Protein AF-A0A3D3LUA2-F1 (afdb_monomer_lite)

Radius of gyration: 17.35 Å; chains: 1; bounding box: 31×16×47 Å

Secondary structure (DSSP, 8-state):
-HHHHHHHHHHHHHT--HHHHHHHTTS-HHHHHHHHHHHHHHHHHHHGGG---HHHH--STT-EEETTEEE--

pLDDT: mean 87.67, std 11.48, range [62.78, 98.5]

Structure (mmCIF, N/CA/C/O backbone):
data_AF-A0A3D3LUA2-F1
#
_entry.id   AF-A0A3D3LUA2-F1
#
loop_
_atom_site.group_PDB
_atom_site.id
_atom_site.type_symbol
_atom_site.label_atom_id
_atom_site.label_alt_id
_atom_site.label_comp_id
_atom_site.label_asym_id
_atom_site.label_entity_id
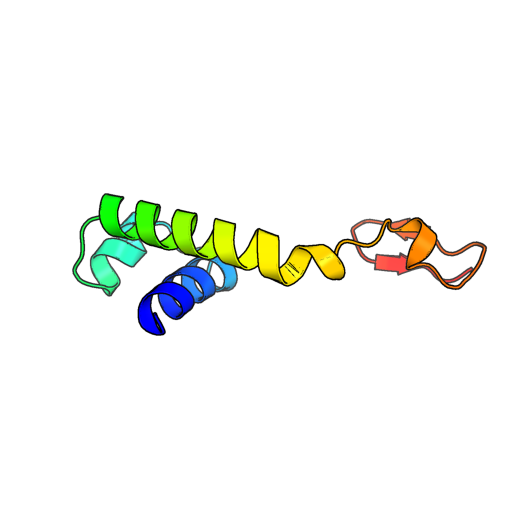_atom_site.label_seq_id
_atom_site.pdbx_PDB_ins_code
_atom_site.Cartn_x
_atom_site.Cartn_y
_atom_site.Cartn_z
_atom_site.occupancy
_atom_site.B_iso_or_equiv
_atom_site.auth_seq_id
_atom_site.auth_comp_id
_atom_site.auth_asym_id
_atom_site.auth_atom_id
_atom_site.pdbx_PDB_model_num
ATOM 1 N N . MET A 1 1 ? 3.166 -6.372 9.060 1.00 62.78 1 MET A N 1
ATOM 2 C CA . MET A 1 1 ? 3.657 -6.224 7.667 1.00 62.78 1 MET A CA 1
ATOM 3 C C . MET A 1 1 ? 2.749 -6.899 6.631 1.00 62.78 1 MET A C 1
ATOM 5 O O . MET A 1 1 ? 2.306 -6.179 5.745 1.00 62.78 1 MET A O 1
ATOM 9 N N . PRO A 1 2 ? 2.383 -8.198 6.724 1.00 85.81 2 PRO A N 1
ATOM 10 C CA . PRO A 1 2 ? 1.581 -8.857 5.677 1.00 85.81 2 PRO A CA 1
ATOM 11 C C . PRO A 1 2 ? 0.208 -8.210 5.439 1.00 85.81 2 PRO A C 1
ATOM 13 O O . PRO A 1 2 ? -0.225 -8.063 4.301 1.00 85.81 2 PRO A O 1
ATOM 16 N N . GLN A 1 3 ? -0.456 -7.765 6.511 1.00 92.31 3 GLN A N 1
ATOM 17 C CA . GLN A 1 3 ? -1.765 -7.115 6.422 1.00 92.31 3 GLN A CA 1
ATOM 18 C C . GLN A 1 3 ? -1.707 -5.738 5.752 1.00 92.31 3 GLN A C 1
ATOM 20 O O . GLN A 1 3 ? -2.561 -5.445 4.927 1.00 92.31 3 GLN A O 1
ATOM 25 N N . ALA A 1 4 ? -0.685 -4.928 6.043 1.00 94.06 4 ALA A N 1
ATOM 26 C CA . ALA A 1 4 ? -0.497 -3.625 5.405 1.00 94.06 4 ALA A CA 1
ATOM 27 C C . ALA A 1 4 ? -0.353 -3.768 3.885 1.00 94.06 4 ALA A C 1
ATOM 29 O O . ALA A 1 4 ? -1.054 -3.104 3.129 1.00 94.06 4 ALA A O 1
ATOM 30 N N . LEU A 1 5 ? 0.483 -4.715 3.444 1.00 94.88 5 LEU A N 1
ATOM 31 C CA . LEU A 1 5 ? 0.640 -5.020 2.025 1.00 94.88 5 LEU A CA 1
ATOM 32 C C . LEU A 1 5 ? -0.669 -5.531 1.407 1.00 94.88 5 LEU A C 1
ATOM 34 O O . LEU A 1 5 ? -1.035 -5.110 0.316 1.00 94.88 5 LEU A O 1
ATOM 38 N N . LYS A 1 6 ? -1.404 -6.401 2.111 1.00 95.62 6 LYS A N 1
ATOM 39 C CA . LYS A 1 6 ? -2.711 -6.8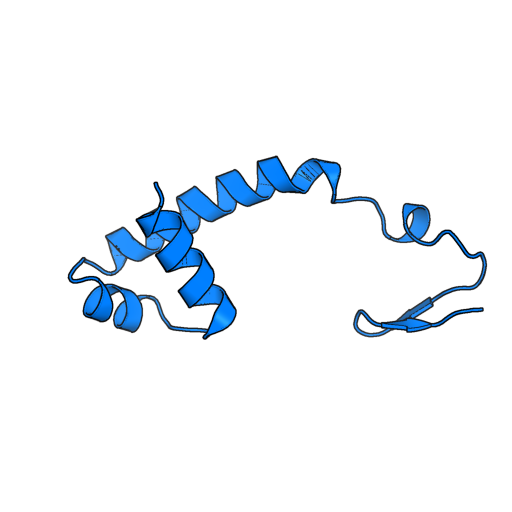98 1.660 1.00 95.62 6 LYS A CA 1
ATOM 40 C C . LYS A 1 6 ? -3.723 -5.762 1.480 1.00 95.62 6 LYS A C 1
ATOM 42 O O . LYS A 1 6 ? -4.395 -5.735 0.455 1.00 95.62 6 LYS A O 1
ATOM 47 N N . ILE A 1 7 ? -3.811 -4.832 2.434 1.00 96.25 7 ILE A N 1
ATOM 48 C CA . ILE A 1 7 ? -4.686 -3.650 2.361 1.00 96.25 7 ILE A CA 1
ATOM 49 C C . ILE A 1 7 ? -4.354 -2.829 1.108 1.00 96.25 7 ILE A C 1
ATOM 51 O O . ILE A 1 7 ? -5.249 -2.564 0.311 1.00 96.25 7 ILE A O 1
ATOM 55 N N . THR A 1 8 ? -3.076 -2.502 0.888 1.00 96.00 8 THR A N 1
ATOM 56 C CA . THR A 1 8 ? -2.632 -1.721 -0.280 1.00 96.00 8 THR A CA 1
ATOM 57 C C . THR A 1 8 ? -2.865 -2.451 -1.608 1.00 96.00 8 THR A C 1
ATOM 59 O O . THR A 1 8 ? -3.293 -1.859 -2.594 1.00 96.00 8 THR A O 1
ATOM 62 N N . LEU A 1 9 ? -2.630 -3.764 -1.669 1.00 94.88 9 LEU A N 1
ATOM 63 C CA . LEU A 1 9 ? -2.885 -4.528 -2.894 1.00 94.88 9 LEU A CA 1
ATOM 64 C C . LEU A 1 9 ? -4.381 -4.619 -3.212 1.00 94.88 9 LEU A C 1
ATOM 66 O O . LEU A 1 9 ? -4.761 -4.533 -4.378 1.00 94.88 9 LEU A O 1
ATOM 70 N N . ILE A 1 10 ? -5.235 -4.764 -2.196 1.00 96.31 10 ILE A N 1
ATOM 71 C CA . ILE A 1 10 ? -6.691 -4.739 -2.372 1.00 96.31 10 ILE A CA 1
ATOM 72 C C . ILE A 1 10 ? -7.147 -3.352 -2.833 1.00 96.31 10 ILE A C 1
ATOM 74 O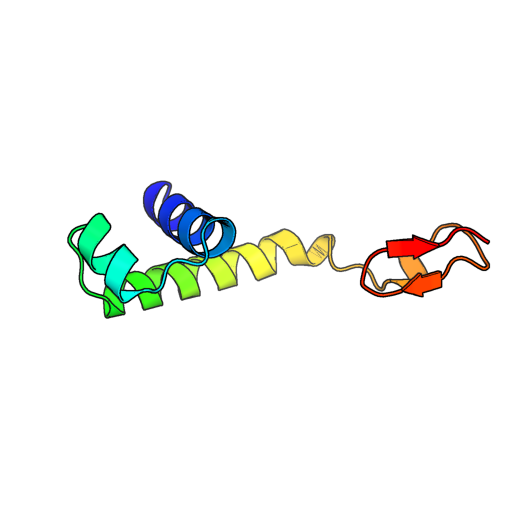 O . ILE A 1 10 ? -7.960 -3.281 -3.756 1.00 96.31 10 ILE A O 1
ATOM 78 N N . SER A 1 11 ? -6.608 -2.270 -2.250 1.00 95.75 11 SER A N 1
ATOM 79 C CA . SER A 1 11 ? -6.966 -0.903 -2.649 1.00 95.75 11 SER A CA 1
ATOM 80 C C . SER A 1 11 ? -6.694 -0.669 -4.131 1.00 95.75 11 SER A C 1
ATOM 82 O O . SER A 1 11 ? -7.568 -0.163 -4.822 1.00 95.75 11 SER A O 1
ATOM 84 N N . TYR A 1 12 ? -5.543 -1.109 -4.651 1.00 94.25 12 TYR A N 1
ATOM 85 C CA . TYR A 1 12 ? -5.220 -0.958 -6.073 1.00 94.25 12 TYR A CA 1
ATOM 86 C C . TYR A 1 12 ? -5.965 -1.928 -6.983 1.00 94.25 12 TYR A C 1
ATOM 88 O O . TYR A 1 12 ? -6.462 -1.527 -8.030 1.00 94.25 12 TYR A O 1
ATOM 96 N N . ARG A 1 13 ? -6.065 -3.206 -6.603 1.00 95.50 13 ARG A N 1
ATOM 97 C CA . ARG A 1 13 ? -6.661 -4.233 -7.469 1.00 95.50 13 ARG A CA 1
ATOM 98 C C . ARG A 1 13 ? -8.162 -4.044 -7.657 1.00 95.50 13 ARG A C 1
ATOM 100 O O . ARG A 1 13 ? -8.683 -4.342 -8.727 1.00 95.50 13 ARG A O 1
ATOM 107 N N . HIS A 1 14 ? -8.848 -3.608 -6.608 1.00 95.69 14 HIS A N 1
ATOM 108 C CA . HIS A 1 14 ? -10.304 -3.478 -6.595 1.00 95.69 14 HIS A CA 1
ATOM 109 C C . HIS A 1 14 ? -10.771 -2.021 -6.585 1.00 95.69 14 HIS A C 1
ATOM 111 O O . HIS A 1 14 ? -11.975 -1.783 -6.556 1.00 95.69 14 HIS A O 1
ATOM 117 N N . ASN A 1 15 ? -9.837 -1.062 -6.611 1.00 94.50 15 ASN A N 1
ATOM 118 C CA . ASN A 1 15 ? -10.114 0.372 -6.553 1.00 94.50 15 ASN A CA 1
ATOM 119 C C . ASN A 1 15 ? -11.047 0.752 -5.385 1.00 94.50 15 ASN A C 1
ATOM 121 O O . ASN A 1 15 ? -11.959 1.567 -5.530 1.00 94.50 15 ASN A O 1
ATOM 125 N N . LEU A 1 16 ? -10.863 0.106 -4.226 1.00 96.56 16 LEU A N 1
ATOM 126 C CA . LEU A 1 16 ? -11.688 0.367 -3.047 1.00 96.56 16 LEU A CA 1
ATOM 127 C C . LEU A 1 16 ? -11.270 1.681 -2.392 1.00 96.56 16 LEU A C 1
ATOM 129 O O . LEU A 1 16 ? -10.083 1.931 -2.175 1.00 96.56 16 LEU A O 1
ATOM 133 N N . ASN A 1 17 ? -12.258 2.494 -2.013 1.00 96.69 17 ASN A N 1
ATOM 134 C CA . ASN A 1 17 ? -11.998 3.710 -1.253 1.00 96.69 17 ASN A CA 1
ATOM 135 C C . ASN A 1 17 ? -11.546 3.381 0.188 1.00 96.69 17 ASN A C 1
ATOM 137 O O . ASN A 1 17 ? -11.798 2.297 0.724 1.00 96.69 17 ASN A O 1
ATOM 141 N N . GLN A 1 18 ? -10.859 4.331 0.827 1.00 97.31 18 GLN A N 1
ATOM 142 C CA . GLN A 1 18 ? -10.269 4.114 2.152 1.00 97.31 18 GLN A CA 1
ATOM 143 C C . GLN A 1 18 ? -11.314 3.933 3.263 1.00 97.31 18 GLN A C 1
ATOM 145 O O . GLN A 1 18 ? -11.017 3.280 4.256 1.00 97.31 18 GLN A O 1
ATOM 150 N N . GLU A 1 19 ? -12.525 4.468 3.100 1.00 97.81 19 GLU A N 1
ATOM 151 C CA . GLU A 1 19 ? -13.637 4.277 4.040 1.00 97.81 19 GLU A CA 1
ATOM 152 C C . GLU A 1 19 ? -14.148 2.827 4.022 1.00 97.81 19 GLU A C 1
ATOM 154 O O . GLU A 1 19 ? -14.289 2.198 5.068 1.00 97.81 19 GLU A O 1
ATOM 159 N N . THR A 1 20 ? -14.312 2.248 2.831 1.00 97.94 20 THR A N 1
ATOM 160 C CA . THR A 1 20 ? -14.686 0.837 2.647 1.00 97.94 20 THR A CA 1
ATOM 161 C C . THR A 1 20 ? -13.610 -0.074 3.232 1.00 97.94 20 THR A C 1
ATOM 163 O O . THR A 1 20 ? -13.914 -1.040 3.923 1.00 97.94 20 THR A O 1
ATOM 166 N N . LEU A 1 21 ? -12.334 0.241 3.001 1.00 97.94 21 LEU A N 1
ATOM 167 C CA . LEU A 1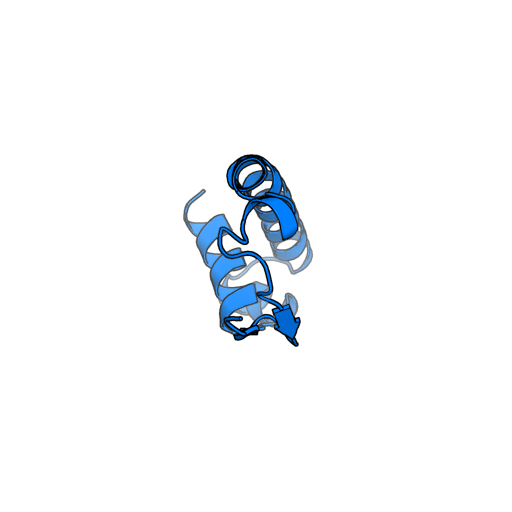 21 ? -11.226 -0.507 3.598 1.00 97.94 21 LEU A CA 1
ATOM 168 C C . LEU A 1 21 ? -11.209 -0.375 5.126 1.00 97.94 21 LEU A C 1
ATOM 170 O O . LEU A 1 21 ? -10.985 -1.364 5.813 1.00 97.94 21 LEU A O 1
ATOM 174 N N . ALA A 1 22 ? -11.473 0.813 5.667 1.00 98.19 22 ALA A N 1
ATOM 175 C CA . ALA A 1 22 ? -11.538 1.038 7.108 1.00 98.19 22 ALA A CA 1
ATOM 176 C C . ALA A 1 22 ? -12.620 0.165 7.755 1.00 98.19 22 ALA A C 1
ATOM 178 O O . ALA A 1 22 ? -12.350 -0.522 8.738 1.00 98.19 22 ALA A O 1
ATOM 179 N N . TYR A 1 23 ? -13.797 0.110 7.126 1.00 98.06 23 TYR A N 1
ATOM 180 C CA . TYR A 1 23 ? -14.885 -0.779 7.519 1.00 98.06 23 TYR A CA 1
ATOM 181 C C . TYR A 1 23 ? -14.485 -2.263 7.450 1.00 98.06 23 TYR A C 1
ATOM 183 O O . TYR A 1 23 ? -14.623 -2.979 8.436 1.00 98.06 23 TYR A O 1
ATOM 191 N N . LEU A 1 24 ? -13.933 -2.725 6.320 1.00 97.00 24 LEU A N 1
ATOM 192 C CA . LEU A 1 24 ? -13.565 -4.136 6.109 1.00 97.00 24 LEU A CA 1
ATOM 193 C C . LEU A 1 24 ? -12.460 -4.644 7.045 1.00 97.00 24 LEU A C 1
ATOM 195 O O . LEU A 1 24 ? -12.372 -5.844 7.292 1.00 97.00 24 LEU A O 1
ATOM 199 N N . PHE A 1 25 ? -11.583 -3.753 7.504 1.00 96.12 25 PHE A N 1
ATOM 200 C CA . PHE A 1 25 ? -10.453 -4.092 8.369 1.00 96.12 25 PHE A CA 1
ATOM 201 C C . PHE A 1 25 ? -10.646 -3.642 9.822 1.00 96.12 25 PHE A C 1
ATOM 203 O O . PHE A 1 25 ? -9.703 -3.767 10.599 1.00 96.12 25 PHE A O 1
ATOM 210 N N . GLU A 1 26 ? -11.836 -3.145 10.179 1.00 97.50 26 GLU A N 1
ATOM 211 C CA . GLU A 1 26 ? -12.207 -2.709 11.535 1.00 97.50 26 GLU A CA 1
ATOM 212 C C . GLU A 1 26 ? -11.215 -1.703 12.148 1.00 97.50 26 GLU A C 1
ATOM 214 O O . GLU A 1 26 ? -10.860 -1.754 13.326 1.00 97.50 26 GLU A O 1
ATOM 219 N N . VAL A 1 27 ? -10.744 -0.760 11.332 1.00 97.25 27 VAL A N 1
ATOM 220 C CA . VAL A 1 27 ? -9.822 0.307 11.745 1.00 97.25 27 VAL A CA 1
ATOM 221 C C . VAL A 1 27 ? -10.330 1.664 11.279 1.00 97.25 27 VAL A C 1
ATOM 223 O O . VAL A 1 27 ? -11.282 1.768 10.513 1.00 97.25 27 VAL A O 1
ATOM 226 N N . SER A 1 28 ? -9.681 2.738 11.722 1.00 98.19 28 SER A N 1
ATOM 227 C CA . SER A 1 28 ? -10.018 4.079 11.250 1.00 98.19 28 SER A CA 1
ATOM 228 C C . SER A 1 28 ? -9.531 4.316 9.813 1.00 98.19 28 SER A C 1
ATOM 230 O O . SER A 1 28 ? -8.486 3.805 9.398 1.00 98.19 28 SER A O 1
ATOM 232 N N . GLN A 1 29 ? -10.242 5.156 9.059 1.00 98.06 29 GLN A N 1
ATOM 233 C CA . GLN A 1 29 ? -9.797 5.604 7.735 1.00 98.06 29 GLN A CA 1
ATOM 234 C C . GLN A 1 29 ? -8.398 6.260 7.765 1.00 98.06 29 GLN A C 1
ATOM 236 O O . GLN A 1 29 ? -7.581 5.909 6.909 1.00 98.06 29 GLN A O 1
ATOM 241 N N . PRO A 1 30 ? -8.035 7.088 8.770 1.00 98.50 30 PRO A N 1
ATOM 242 C CA . PRO A 1 30 ? -6.666 7.584 8.914 1.00 98.50 30 PRO A CA 1
ATOM 243 C C . PRO A 1 30 ? -5.616 6.474 9.043 1.00 98.50 30 PRO A C 1
ATOM 245 O O . PRO A 1 30 ? -4.533 6.580 8.467 1.00 98.50 30 PRO A O 1
ATOM 248 N N . THR A 1 31 ? -5.937 5.377 9.740 1.00 98.06 31 THR A N 1
ATOM 249 C CA . THR A 1 31 ? -5.056 4.202 9.841 1.00 98.06 31 THR A CA 1
ATOM 250 C C . THR A 1 31 ? -4.838 3.554 8.473 1.00 98.06 31 THR A C 1
ATOM 252 O O . THR A 1 31 ? -3.703 3.206 8.138 1.00 98.06 31 THR A O 1
ATOM 255 N N . ILE A 1 32 ? -5.889 3.426 7.654 1.00 98.12 32 ILE A N 1
ATOM 256 C CA . ILE A 1 32 ? -5.776 2.935 6.271 1.00 98.12 32 ILE A CA 1
ATOM 257 C C . ILE A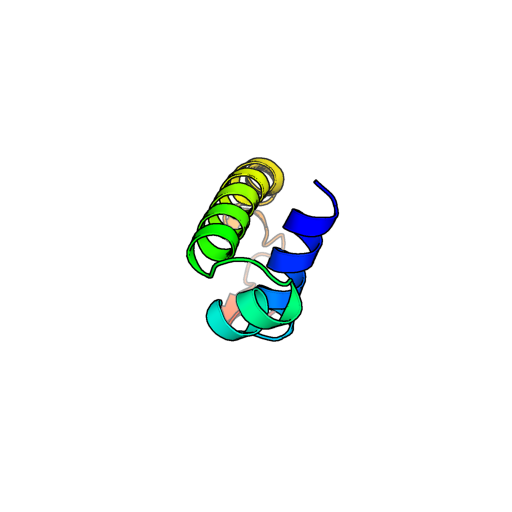 1 32 ? -4.905 3.871 5.434 1.00 98.12 32 ILE A C 1
ATOM 259 O O . ILE A 1 32 ? -3.978 3.406 4.772 1.00 98.12 32 ILE A O 1
ATOM 263 N N . SER A 1 33 ? -5.154 5.180 5.503 1.00 98.19 33 SER A N 1
ATOM 264 C CA . SER A 1 33 ? -4.380 6.195 4.783 1.00 98.19 33 SER A CA 1
ATOM 265 C C . SER A 1 33 ? -2.886 6.098 5.101 1.00 98.19 33 SER A C 1
ATOM 267 O O . SER A 1 33 ? -2.052 5.963 4.204 1.00 98.19 33 SER A O 1
ATOM 269 N N . GLN A 1 34 ? -2.540 6.058 6.391 1.00 98.00 34 GLN A N 1
ATOM 270 C CA . GLN A 1 34 ? -1.155 5.937 6.842 1.00 98.00 34 GLN A CA 1
ATOM 271 C C . GLN A 1 34 ? -0.520 4.606 6.416 1.00 98.00 34 GLN A C 1
ATOM 273 O O . GLN A 1 34 ? 0.656 4.570 6.041 1.00 98.00 34 GLN A O 1
ATOM 278 N N . THR A 1 35 ? -1.294 3.519 6.450 1.00 97.44 35 THR A N 1
ATOM 279 C CA . THR A 1 35 ? -0.860 2.189 6.003 1.00 97.44 35 THR A CA 1
ATOM 280 C C . THR A 1 35 ? -0.502 2.199 4.519 1.00 97.44 35 THR A C 1
ATOM 282 O O . THR A 1 35 ? 0.611 1.804 4.165 1.00 97.44 35 THR A O 1
ATOM 285 N N . ILE A 1 36 ? -1.395 2.705 3.662 1.00 96.88 36 ILE A N 1
ATOM 286 C CA . ILE A 1 36 ? -1.169 2.803 2.215 1.00 96.88 36 ILE A CA 1
ATOM 287 C C . ILE A 1 36 ? 0.049 3.684 1.931 1.00 96.88 36 ILE A C 1
ATOM 289 O O . ILE A 1 36 ? 0.982 3.217 1.283 1.00 96.88 36 ILE A O 1
ATOM 293 N N . ALA A 1 37 ? 0.112 4.886 2.513 1.00 97.50 37 ALA A N 1
ATOM 294 C CA . ALA A 1 37 ? 1.224 5.817 2.312 1.00 97.50 37 ALA A CA 1
ATOM 295 C C . ALA A 1 37 ? 2.586 5.234 2.742 1.00 97.50 37 ALA A C 1
ATOM 297 O O . ALA A 1 37 ? 3.628 5.543 2.161 1.00 97.50 37 ALA A O 1
ATOM 298 N N . THR A 1 38 ? 2.605 4.391 3.776 1.00 96.88 38 THR A N 1
ATOM 299 C CA . THR A 1 38 ? 3.832 3.728 4.241 1.00 96.88 38 THR A CA 1
ATOM 300 C C . THR A 1 38 ? 4.281 2.653 3.256 1.00 96.88 38 THR A C 1
ATOM 302 O O . THR A 1 38 ? 5.459 2.594 2.903 1.00 96.88 38 THR A O 1
ATOM 305 N N . VAL A 1 39 ? 3.350 1.823 2.779 1.00 95.94 39 VAL A N 1
ATOM 306 C CA . VAL A 1 39 ? 3.641 0.764 1.804 1.00 95.94 39 VAL A CA 1
ATOM 307 C C . VAL A 1 39 ? 4.038 1.359 0.453 1.00 95.94 39 VAL A C 1
ATOM 309 O O . VAL A 1 39 ? 5.005 0.891 -0.137 1.00 95.94 39 VAL A O 1
ATOM 312 N N . GLU A 1 40 ? 3.381 2.427 0.001 1.00 95.06 40 GLU A N 1
ATOM 313 C CA . GLU A 1 40 ? 3.733 3.174 -1.215 1.00 95.06 40 GLU A CA 1
ATOM 314 C C . GLU A 1 40 ? 5.185 3.645 -1.205 1.00 95.06 40 GLU A C 1
ATOM 316 O O . GLU A 1 40 ? 5.919 3.416 -2.163 1.00 95.06 40 GLU A O 1
ATOM 321 N N . LYS A 1 41 ? 5.641 4.236 -0.095 1.00 95.38 41 LYS A N 1
ATOM 322 C CA . LYS A 1 41 ? 7.039 4.670 0.056 1.00 95.38 41 LYS A CA 1
ATOM 323 C C . LYS A 1 41 ? 8.024 3.506 -0.017 1.00 95.38 41 LYS A C 1
ATOM 325 O O . LYS A 1 41 ? 9.124 3.671 -0.541 1.00 95.38 41 LYS A O 1
ATOM 330 N N . VAL A 1 42 ? 7.660 2.343 0.524 1.00 94.19 42 VAL A N 1
ATOM 331 C CA . VAL A 1 42 ? 8.495 1.135 0.443 1.00 94.19 42 VAL A CA 1
ATOM 332 C C . VAL A 1 42 ? 8.520 0.603 -0.987 1.00 94.19 42 VAL A C 1
ATOM 334 O O . VAL A 1 42 ? 9.600 0.338 -1.508 1.00 94.19 42 VAL A O 1
ATOM 337 N N . LEU A 1 43 ? 7.361 0.497 -1.640 1.00 91.06 43 LEU A N 1
ATOM 338 C CA . LEU A 1 43 ? 7.253 0.054 -3.029 1.00 91.06 43 LEU A CA 1
ATOM 339 C C . LEU A 1 43 ? 8.040 0.969 -3.967 1.00 91.06 43 LEU A C 1
ATOM 341 O O . LEU A 1 43 ? 8.790 0.462 -4.789 1.00 91.06 43 LEU A O 1
ATOM 345 N N . ALA A 1 44 ? 7.955 2.290 -3.797 1.00 91.31 44 ALA A N 1
ATOM 346 C CA . ALA A 1 44 ? 8.718 3.247 -4.595 1.00 91.31 44 ALA A CA 1
ATOM 347 C C . ALA A 1 44 ? 10.231 2.974 -4.535 1.00 91.31 44 ALA A C 1
ATOM 349 O O . ALA A 1 44 ? 10.887 2.958 -5.570 1.00 91.31 44 ALA A O 1
ATOM 350 N N . LYS A 1 45 ? 10.773 2.680 -3.345 1.00 93.38 45 LYS A N 1
ATOM 351 C CA . LYS A 1 45 ? 12.195 2.336 -3.171 1.00 93.38 45 LYS A CA 1
ATOM 352 C C . LYS A 1 45 ? 12.551 0.969 -3.753 1.00 93.38 45 LYS A C 1
ATOM 354 O O . LYS A 1 45 ? 13.594 0.811 -4.370 1.00 93.38 45 LYS A O 1
ATOM 359 N N . VAL A 1 46 ? 11.700 -0.035 -3.545 1.00 92.00 46 VAL A N 1
ATOM 360 C CA . VAL A 1 46 ? 11.948 -1.403 -4.032 1.00 92.00 46 VAL A CA 1
ATOM 361 C C . VAL A 1 46 ? 11.868 -1.477 -5.559 1.00 92.00 46 VAL A C 1
ATOM 363 O O . VAL A 1 46 ? 12.602 -2.246 -6.174 1.00 92.00 46 VAL A O 1
ATOM 366 N N . LEU A 1 47 ? 10.989 -0.682 -6.168 1.00 89.19 47 LEU A N 1
ATOM 367 C CA . LEU A 1 47 ? 10.764 -0.647 -7.612 1.00 89.19 47 LEU A CA 1
ATOM 368 C C . LEU A 1 47 ? 11.663 0.363 -8.336 1.00 89.19 47 LEU A C 1
ATOM 370 O O . LEU A 1 47 ? 11.707 0.341 -9.563 1.00 89.19 47 LEU A O 1
ATOM 374 N N . GLU A 1 48 ? 12.409 1.206 -7.617 1.00 89.31 48 GLU A N 1
ATOM 375 C CA . GLU A 1 48 ? 13.348 2.178 -8.195 1.00 89.31 48 GLU A CA 1
ATOM 376 C C . GLU A 1 48 ? 14.294 1.555 -9.246 1.00 89.31 48 GLU A C 1
ATOM 378 O O . GLU A 1 48 ? 14.384 2.107 -10.342 1.00 89.31 48 GLU A O 1
ATOM 383 N N . PRO A 1 49 ? 14.905 0.367 -9.034 1.00 86.06 49 PRO A N 1
ATOM 384 C CA . PRO A 1 49 ? 15.775 -0.256 -10.039 1.00 86.06 49 PRO A CA 1
ATOM 385 C C . PRO A 1 49 ? 15.050 -0.713 -11.315 1.00 86.06 49 PRO A C 1
ATOM 387 O O . PRO A 1 49 ? 15.687 -0.968 -12.339 1.00 86.06 49 PRO A O 1
ATOM 390 N N . LEU A 1 50 ? 13.725 -0.870 -11.254 1.00 82.31 50 LEU A N 1
ATOM 391 C CA . LEU A 1 50 ? 12.886 -1.226 -12.399 1.00 82.31 50 LEU A CA 1
ATOM 392 C C . LEU A 1 50 ? 12.426 0.007 -13.180 1.00 82.31 50 LEU A C 1
ATOM 394 O O . LEU A 1 50 ? 11.946 -0.137 -14.304 1.00 82.31 50 LEU A O 1
ATOM 398 N N . ASN A 1 51 ? 12.593 1.205 -12.618 1.00 78.00 51 ASN A N 1
ATOM 399 C CA . ASN A 1 51 ? 12.192 2.464 -13.227 1.00 78.00 51 ASN A CA 1
ATOM 400 C C . ASN A 1 51 ? 13.221 2.910 -14.281 1.00 78.00 51 ASN A C 1
ATOM 402 O O . ASN A 1 51 ? 13.900 3.924 -14.139 1.00 78.00 51 ASN A O 1
ATOM 406 N N . LYS A 1 52 ? 13.388 2.097 -15.327 1.00 75.00 52 LYS A N 1
ATOM 407 C CA . LYS A 1 52 ? 14.252 2.423 -16.462 1.00 75.00 52 LYS A CA 1
ATOM 408 C C . LYS A 1 52 ? 13.529 3.389 -17.397 1.00 75.00 52 LYS A C 1
ATOM 410 O O . LYS A 1 52 ? 12.354 3.151 -17.694 1.00 75.00 52 LYS A O 1
ATOM 415 N N . PRO A 1 53 ? 14.211 4.422 -17.922 1.00 73.81 53 PRO A N 1
ATOM 416 C CA . PRO A 1 53 ? 13.672 5.248 -18.989 1.00 73.81 53 PRO A CA 1
ATOM 417 C C . PRO A 1 53 ? 13.139 4.370 -20.116 1.00 73.81 53 PRO A C 1
ATOM 419 O O . PRO A 1 53 ? 13.765 3.381 -20.506 1.00 73.81 53 PRO A O 1
ATOM 422 N N . LEU A 1 54 ? 11.979 4.737 -20.655 1.00 68.62 54 LEU A N 1
ATOM 423 C CA . LEU A 1 54 ? 11.316 3.946 -21.685 1.00 68.62 54 LEU A CA 1
ATOM 424 C C . LEU A 1 54 ? 12.247 3.676 -22.878 1.00 68.62 54 LEU A C 1
ATOM 426 O O . LEU A 1 54 ? 12.338 2.543 -23.336 1.00 68.62 54 LEU A O 1
ATOM 430 N N . GLY A 1 55 ? 13.021 4.684 -23.297 1.00 65.12 55 GLY A N 1
ATOM 431 C CA . GLY A 1 55 ? 14.010 4.558 -24.371 1.00 65.12 55 GLY A CA 1
ATOM 432 C C . GLY A 1 55 ? 15.123 3.538 -24.101 1.00 65.12 55 GLY A C 1
ATOM 433 O O . GLY A 1 55 ? 15.620 2.934 -25.042 1.00 65.12 55 GLY A O 1
ATOM 434 N N . GLU A 1 56 ? 15.477 3.285 -22.838 1.00 66.44 56 GLU A N 1
ATOM 435 C CA . GLU A 1 56 ? 16.462 2.259 -22.460 1.00 66.44 56 GLU A CA 1
ATOM 436 C C . GLU A 1 56 ? 15.839 0.856 -22.354 1.00 66.44 56 GLU A C 1
ATOM 438 O O . GLU A 1 56 ? 16.530 -0.152 -22.511 1.00 66.44 56 GLU A O 1
ATOM 443 N N . SER A 1 57 ? 14.529 0.771 -22.090 1.00 63.81 57 SER A N 1
ATOM 444 C CA . SER A 1 57 ? 13.786 -0.500 -22.075 1.00 63.81 57 SER A CA 1
ATOM 445 C C . SER A 1 57 ? 13.398 -0.984 -23.474 1.00 63.81 57 SER A C 1
ATOM 447 O O . SER A 1 57 ? 13.269 -2.191 -23.694 1.00 63.81 57 SER A O 1
ATOM 449 N N . LEU A 1 58 ? 13.227 -0.068 -24.428 1.00 67.62 58 LEU A N 1
ATOM 450 C CA . LEU A 1 58 ? 12.909 -0.382 -25.818 1.00 67.62 58 LEU A CA 1
ATOM 451 C C . LEU A 1 58 ? 14.157 -0.906 -26.541 1.00 67.62 58 LEU A C 1
ATOM 453 O O . LEU A 1 58 ? 14.907 -0.165 -27.166 1.00 67.62 58 LEU A O 1
ATOM 457 N N . LYS A 1 59 ? 14.375 -2.223 -26.488 1.00 65.19 59 LYS A N 1
ATOM 458 C CA . LYS A 1 59 ? 15.498 -2.899 -27.170 1.00 65.19 59 LYS A CA 1
ATOM 459 C C . LYS A 1 59 ? 15.396 -2.921 -28.704 1.00 65.19 59 LYS A C 1
ATOM 461 O O . LYS A 1 59 ? 16.279 -3.475 -29.353 1.00 65.19 59 LYS A O 1
ATOM 466 N N . ALA A 1 60 ? 14.328 -2.372 -29.282 1.00 67.56 60 ALA A N 1
ATOM 467 C CA . ALA A 1 60 ? 14.050 -2.418 -30.712 1.00 67.56 60 ALA A CA 1
ATOM 468 C C . ALA A 1 60 ? 13.936 -0.988 -31.280 1.00 67.56 60 ALA A C 1
ATOM 470 O O . ALA A 1 60 ? 12.932 -0.312 -31.025 1.00 67.56 60 ALA A O 1
ATOM 471 N N . PRO A 1 61 ? 14.948 -0.516 -32.038 1.00 68.25 61 PRO A N 1
ATOM 472 C CA . PRO A 1 61 ? 14.898 0.765 -32.740 1.00 68.25 61 PRO A CA 1
ATOM 473 C C . PRO A 1 61 ? 13.641 0.851 -33.615 1.00 68.25 61 PRO A C 1
ATOM 475 O O . PRO A 1 61 ? 13.350 -0.088 -34.349 1.00 68.25 61 PRO A O 1
ATOM 478 N N . GLY A 1 62 ? 12.897 1.955 -33.522 1.00 71.38 62 GLY A N 1
ATOM 479 C CA . GLY A 1 62 ? 11.636 2.156 -34.250 1.00 71.38 62 GLY A CA 1
ATOM 480 C C . GLY A 1 62 ? 10.371 1.697 -33.512 1.00 71.38 62 GLY A C 1
ATOM 481 O O . GLY A 1 62 ? 9.276 1.974 -33.989 1.00 71.38 62 GLY A O 1
ATOM 482 N N . SER A 1 63 ? 10.493 1.076 -32.333 1.00 74.25 63 SER A N 1
ATOM 483 C CA . SER A 1 63 ? 9.320 0.755 -31.507 1.00 74.25 63 SER A CA 1
ATOM 484 C C . SER A 1 63 ? 8.713 2.009 -30.876 1.00 74.25 63 SER A C 1
ATOM 486 O O . SER A 1 63 ? 9.436 2.865 -30.361 1.00 74.25 63 SER A O 1
ATOM 488 N N . LEU A 1 64 ? 7.385 2.080 -30.841 1.00 77.44 64 LEU A N 1
ATOM 489 C CA . LEU A 1 64 ? 6.615 3.146 -30.194 1.00 77.44 64 LEU A CA 1
ATOM 490 C C . LEU A 1 64 ? 5.827 2.580 -29.017 1.00 77.44 64 LEU A C 1
ATOM 492 O O . LEU A 1 64 ? 5.409 1.428 -29.043 1.00 77.44 64 LEU A O 1
ATOM 496 N N . VAL A 1 65 ? 5.587 3.391 -27.990 1.00 76.44 65 VAL A N 1
ATOM 497 C CA . VAL A 1 65 ? 4.621 3.044 -26.942 1.00 76.44 65 VAL A CA 1
ATOM 498 C C . VAL A 1 65 ? 3.462 4.015 -27.018 1.00 76.44 65 VAL A C 1
ATOM 500 O O . VAL A 1 65 ? 3.647 5.212 -26.812 1.00 76.44 65 VAL A O 1
ATOM 503 N N . VAL A 1 66 ? 2.277 3.490 -27.319 1.00 79.69 66 VAL A N 1
ATOM 504 C CA . VAL A 1 66 ? 1.025 4.253 -27.387 1.00 79.69 66 VAL A CA 1
ATOM 505 C C . VAL A 1 66 ? 0.090 3.680 -26.334 1.00 79.69 66 VAL A C 1
ATOM 507 O O . VAL A 1 66 ? -0.143 2.473 -26.315 1.00 79.69 66 VAL A O 1
ATOM 510 N N . ASP A 1 67 ? -0.376 4.517 -25.406 1.00 79.38 67 ASP A N 1
ATOM 511 C CA . ASP A 1 67 ? -1.261 4.121 -24.299 1.00 79.38 67 ASP A CA 1
ATOM 512 C C . ASP A 1 67 ? -0.763 2.901 -23.493 1.00 79.38 67 ASP A C 1
ATOM 514 O O . ASP A 1 67 ? -1.529 2.035 -23.079 1.00 79.38 67 ASP A O 1
ATOM 518 N N . GLY A 1 68 ? 0.557 2.799 -23.291 1.00 74.81 68 GLY A N 1
ATOM 519 C CA . GLY A 1 68 ? 1.182 1.679 -22.573 1.00 74.81 68 GLY A CA 1
ATOM 520 C C . GLY A 1 68 ? 1.327 0.387 -23.389 1.00 74.81 68 GLY A C 1
ATOM 521 O O . GLY A 1 68 ? 1.826 -0.607 -22.865 1.00 74.81 68 GLY A O 1
ATOM 522 N N . THR A 1 69 ? 0.949 0.394 -24.669 1.00 77.12 69 THR A N 1
ATOM 523 C CA . THR A 1 69 ? 1.131 -0.730 -25.596 1.00 77.12 69 THR A CA 1
ATOM 524 C C . THR A 1 69 ? 2.406 -0.553 -26.408 1.00 77.12 69 THR A C 1
ATOM 526 O O . THR A 1 69 ? 2.590 0.476 -27.055 1.00 77.12 69 THR A O 1
ATOM 529 N N . LEU A 1 70 ? 3.274 -1.569 -26.406 1.00 80.38 70 LEU A N 1
ATOM 530 C CA . LEU A 1 70 ? 4.460 -1.617 -27.257 1.00 80.38 70 LEU A CA 1
ATOM 531 C C . LEU A 1 70 ? 4.066 -1.952 -28.703 1.00 80.38 70 LEU A C 1
ATOM 533 O O . LEU A 1 70 ? 3.642 -3.071 -28.988 1.00 80.38 70 LEU A O 1
ATOM 537 N N . ILE A 1 71 ? 4.245 -0.993 -29.604 1.00 80.56 71 ILE A N 1
ATOM 5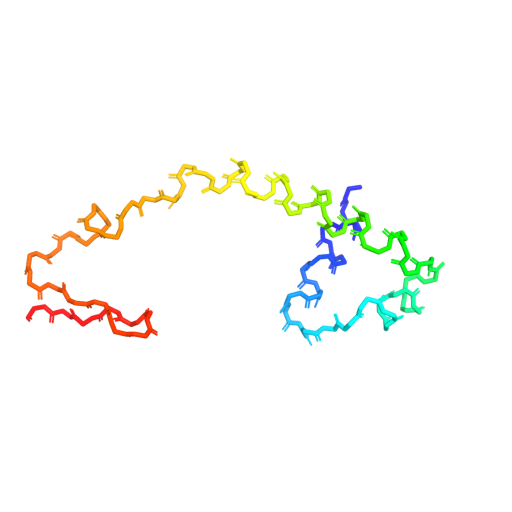38 C CA . ILE A 1 71 ? 4.132 -1.159 -31.051 1.00 80.56 71 ILE A CA 1
ATOM 539 C C . ILE A 1 71 ? 5.536 -1.484 -31.587 1.00 80.56 71 ILE A C 1
ATOM 541 O O . ILE A 1 71 ? 6.433 -0.646 -31.444 1.00 80.56 71 ILE A O 1
ATOM 545 N N . PRO A 1 72 ? 5.766 -2.688 -32.142 1.00 74.94 72 PRO A N 1
ATOM 546 C CA . PRO A 1 72 ? 7.041 -3.035 -32.767 1.00 74.94 72 PRO A CA 1
ATOM 547 C C . PRO A 1 72 ? 7.292 -2.175 -34.024 1.00 74.94 72 PRO A C 1
ATOM 549 O O . PRO A 1 72 ? 6.335 -1.610 -34.556 1.00 74.94 72 PRO A O 1
ATOM 552 N N . PRO A 1 73 ? 8.555 -2.053 -34.474 1.00 70.44 73 PRO A N 1
ATOM 553 C CA . PRO A 1 73 ? 8.913 -1.291 -35.671 1.00 70.44 73 PRO A CA 1
ATOM 554 C C . PRO A 1 73 ? 8.280 -1.838 -36.956 1.00 70.44 73 PRO A C 1
ATOM 556 O O . PRO A 1 73 ? 8.020 -3.064 -37.021 1.00 70.44 73 PRO A O 1
#

Sequence (73 aa):
MPQALKITLISYRHNLNQETLAYLFEVSQPTISQTIATVEKVLAKVLEPLNKPLGESLKAPGSLVVDGTLIPP

Foldseek 3Di:
DVVLVVLLVCCVVVVDDLVVSCVVVVHDSVVNVVSNVVVVVVCCVVCVVVPDDPVVVPPAPPWDADPNDIDHD